Protein AF-A0A962ZNN1-F1 (afdb_monomer_lite)

Foldseek 3Di:
DDPVVVVVVVVVVVVVVLVVVLVVQCVVCVVVVVLVSNLVSDDQQDDPDPPDTGSVVVSVVVVVD

Sequence (65 aa):
MSDRDLLARIDRLESLDEIRQLAAKYSLSLDMRDLDAHVNLFAPDIRVSREKTGRSHLKRWLDDT

pLDDT: mean 94.67, std 5.55, range [65.75, 98.5]

Structure (mmCIF, N/CA/C/O backbone):
data_AF-A0A962ZNN1-F1
#
_entry.id   AF-A0A962ZNN1-F1
#
loop_
_atom_site.group_PDB
_atom_site.id
_atom_site.type_symbol
_atom_site.label_atom_id
_atom_site.label_alt_id
_atom_site.label_comp_id
_atom_site.label_asym_id
_atom_site.label_entity_id
_atom_site.label_seq_id
_atom_site.pdbx_PDB_ins_code
_atom_site.Cartn_x
_atom_site.Cartn_y
_atom_site.Cartn_z
_atom_site.occupancy
_atom_site.B_iso_or_equiv
_atom_site.auth_seq_id
_atom_site.auth_comp_id
_atom_site.auth_asym_id
_atom_site.auth_atom_id
_atom_site.pdbx_PDB_model_num
ATOM 1 N N . MET A 1 1 ? -25.521 3.708 21.675 1.00 68.62 1 MET A N 1
ATOM 2 C CA . MET A 1 1 ? -24.514 3.347 20.659 1.00 68.62 1 MET A CA 1
ATOM 3 C C . MET A 1 1 ? -24.697 1.869 20.415 1.00 68.62 1 MET A C 1
ATOM 5 O O . MET A 1 1 ? -24.666 1.133 21.392 1.00 68.62 1 MET A O 1
ATOM 9 N N . SER A 1 2 ? -25.047 1.467 19.199 1.00 91.94 2 SER A N 1
ATOM 10 C CA . SER A 1 2 ? -25.263 0.052 18.891 1.00 91.94 2 SER A CA 1
ATOM 11 C C . SER A 1 2 ? -23.925 -0.663 18.700 1.00 91.94 2 SER A C 1
ATOM 13 O O . SER A 1 2 ? -22.923 -0.022 18.374 1.00 91.94 2 SER A O 1
ATOM 15 N N . ASP A 1 3 ? -23.905 -1.985 18.846 1.00 94.38 3 ASP A N 1
ATOM 16 C CA . ASP A 1 3 ? -22.713 -2.796 18.563 1.00 94.38 3 ASP A CA 1
ATOM 17 C C . ASP A 1 3 ? -22.211 -2.579 17.129 1.00 94.38 3 ASP A C 1
ATOM 19 O O . ASP A 1 3 ? -21.009 -2.508 16.883 1.00 94.38 3 ASP A O 1
ATOM 23 N N . ARG A 1 4 ? -23.130 -2.363 16.180 1.00 96.56 4 ARG A N 1
ATOM 24 C CA . ARG A 1 4 ? -22.798 -2.039 14.788 1.00 96.56 4 ARG A CA 1
ATOM 25 C C . ARG A 1 4 ? -22.047 -0.712 14.660 1.00 96.56 4 ARG A C 1
ATOM 27 O O . ARG A 1 4 ? -21.113 -0.624 13.866 1.00 96.56 4 ARG A O 1
ATOM 34 N N . ASP A 1 5 ? -22.421 0.296 15.448 1.00 97.19 5 ASP A N 1
ATOM 35 C CA . ASP A 1 5 ? -21.728 1.591 15.458 1.00 97.19 5 ASP A CA 1
ATOM 36 C C . ASP A 1 5 ? -20.312 1.457 16.030 1.00 97.19 5 ASP A C 1
ATOM 38 O O . ASP A 1 5 ? -19.385 2.110 15.553 1.00 97.19 5 ASP A O 1
ATOM 42 N N . LEU A 1 6 ? -20.129 0.610 17.049 1.00 97.50 6 LEU A N 1
ATOM 43 C CA . LEU A 1 6 ? -18.812 0.332 17.624 1.00 97.50 6 LEU A CA 1
ATOM 44 C C . LEU A 1 6 ? -17.910 -0.402 16.628 1.00 97.50 6 LEU A C 1
ATOM 46 O O . LEU A 1 6 ? -16.776 0.028 16.425 1.00 97.50 6 LEU A O 1
ATOM 50 N N . LEU A 1 7 ? -18.423 -1.436 15.957 1.00 97.88 7 LEU A N 1
ATOM 51 C CA . LEU A 1 7 ? -17.680 -2.171 14.928 1.00 97.88 7 LEU A CA 1
ATOM 52 C C . LEU A 1 7 ? -17.249 -1.258 13.776 1.00 97.88 7 LEU A C 1
ATOM 54 O O . LEU A 1 7 ? -16.086 -1.273 13.391 1.00 97.88 7 LEU A O 1
ATOM 58 N N . ALA A 1 8 ? -18.142 -0.391 13.289 1.00 97.88 8 ALA A N 1
ATOM 59 C CA . ALA A 1 8 ? -17.807 0.567 12.234 1.00 97.88 8 ALA A CA 1
ATOM 60 C C . ALA A 1 8 ? -16.734 1.586 12.667 1.00 97.88 8 ALA A C 1
ATOM 62 O O . ALA A 1 8 ? -15.929 2.043 11.856 1.00 97.88 8 ALA A O 1
ATOM 63 N N . ARG A 1 9 ? -16.708 1.967 13.951 1.00 98.00 9 ARG A N 1
ATOM 64 C CA . ARG A 1 9 ? -15.662 2.847 14.491 1.00 98.00 9 ARG A CA 1
ATOM 65 C C . ARG A 1 9 ? -14.317 2.136 14.595 1.00 98.00 9 ARG A C 1
ATOM 67 O O . ARG A 1 9 ? -13.308 2.779 14.320 1.00 98.00 9 ARG A O 1
ATOM 74 N N . ILE A 1 10 ? -14.306 0.866 14.994 1.00 98.12 10 ILE A N 1
ATOM 75 C CA . ILE A 1 10 ? -13.085 0.053 15.078 1.00 98.12 10 ILE A CA 1
ATOM 76 C C . ILE A 1 10 ? -12.502 -0.155 13.679 1.00 98.12 10 ILE A C 1
ATOM 78 O O . ILE A 1 10 ? -11.362 0.236 13.459 1.00 98.12 10 ILE A O 1
ATOM 82 N N . ASP A 1 11 ? -13.310 -0.610 12.720 1.00 98.19 11 ASP A N 1
ATOM 83 C CA . ASP A 1 11 ? -12.903 -0.808 11.320 1.00 98.19 11 ASP A CA 1
ATOM 84 C C . ASP A 1 11 ? -12.287 0.462 10.708 1.00 98.19 11 ASP A C 1
ATOM 86 O O . ASP A 1 11 ? -11.227 0.433 10.079 1.00 98.19 11 ASP A O 1
ATOM 90 N N . ARG A 1 12 ? -12.890 1.626 10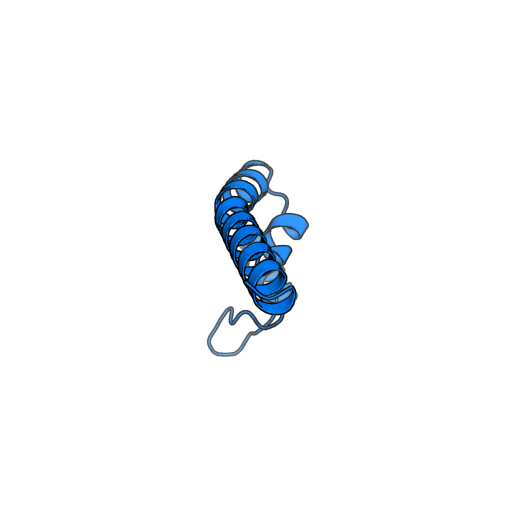.981 1.00 98.25 12 ARG A N 1
ATOM 91 C CA . ARG A 1 12 ? -12.335 2.915 10.554 1.00 98.25 12 ARG A CA 1
ATOM 92 C C . ARG A 1 12 ? -10.976 3.212 11.190 1.00 98.25 12 ARG A C 1
ATOM 94 O O . ARG A 1 12 ? -10.124 3.802 10.528 1.00 98.25 12 ARG A O 1
ATOM 101 N N . LEU A 1 13 ? -10.789 2.900 12.472 1.00 98.50 13 LEU A N 1
ATOM 102 C CA . LEU A 1 13 ? -9.513 3.122 13.158 1.00 98.50 13 LEU A CA 1
ATOM 103 C C . LEU A 1 13 ? -8.430 2.178 12.632 1.00 98.50 13 LEU A C 1
ATOM 105 O O . LEU A 1 13 ? -7.322 2.645 12.381 1.00 98.50 13 LEU A O 1
ATOM 109 N N . GLU A 1 14 ? -8.765 0.909 12.410 1.00 98.19 14 GLU A N 1
ATOM 110 C CA . GLU A 1 14 ? -7.868 -0.099 11.834 1.00 98.19 14 GLU A CA 1
ATOM 111 C C . GLU A 1 14 ? -7.466 0.286 10.407 1.00 98.19 14 GLU A C 1
ATOM 113 O O . GLU A 1 14 ? -6.279 0.397 10.117 1.00 98.19 14 GLU A O 1
ATOM 118 N N . SER A 1 15 ? -8.431 0.655 9.561 1.00 97.88 15 SER A N 1
ATOM 119 C CA . SER A 1 15 ? -8.170 1.145 8.200 1.00 97.88 15 SER A CA 1
ATOM 120 C C . SER A 1 15 ? -7.255 2.376 8.185 1.00 97.88 15 SER A C 1
ATOM 122 O O . SER A 1 15 ? -6.351 2.491 7.356 1.00 97.88 15 SER A O 1
ATOM 124 N N . LEU A 1 16 ? -7.473 3.328 9.101 1.00 98.19 16 LEU A N 1
ATOM 125 C CA . LEU A 1 16 ? -6.620 4.514 9.215 1.00 98.19 16 LEU A CA 1
ATOM 126 C C . LEU A 1 16 ? -5.198 4.155 9.641 1.00 98.19 16 LEU A C 1
ATOM 128 O O . LEU A 1 16 ? -4.249 4.785 9.170 1.00 98.19 16 LEU A O 1
ATOM 132 N N . ASP A 1 17 ? -5.050 3.194 10.547 1.00 98.00 17 ASP A N 1
ATOM 133 C CA . ASP A 1 17 ? -3.740 2.730 10.981 1.00 98.00 17 ASP A CA 1
ATOM 134 C C . ASP A 1 17 ? -3.011 1.993 9.855 1.00 98.00 17 ASP A C 1
ATOM 136 O O . ASP A 1 17 ? -1.870 2.333 9.545 1.00 98.00 17 ASP A O 1
ATOM 140 N N . GLU A 1 18 ? -3.690 1.091 9.145 1.00 96.75 18 GLU A N 1
ATOM 141 C CA . GLU A 1 18 ? -3.136 0.391 7.985 1.00 96.75 18 GLU A CA 1
ATOM 142 C C . GLU A 1 18 ? -2.626 1.368 6.922 1.00 96.75 18 GLU A C 1
ATOM 144 O O . GLU A 1 18 ? -1.481 1.252 6.478 1.00 96.75 18 GLU A O 1
ATOM 149 N N . ILE A 1 19 ? -3.423 2.385 6.572 1.00 96.44 19 ILE A N 1
ATOM 150 C CA . ILE A 1 19 ? -3.030 3.416 5.601 1.00 96.44 19 ILE A CA 1
ATOM 151 C C . ILE A 1 19 ? -1.813 4.209 6.094 1.00 96.44 19 ILE A C 1
ATOM 153 O O . ILE A 1 19 ? -0.899 4.479 5.314 1.00 96.44 19 ILE A O 1
ATOM 157 N N . ARG A 1 20 ? -1.754 4.575 7.381 1.00 96.62 20 ARG A N 1
ATOM 158 C CA . ARG A 1 20 ? -0.585 5.272 7.949 1.00 96.62 20 ARG A CA 1
ATOM 159 C C . ARG A 1 20 ? 0.666 4.403 7.905 1.00 96.62 20 ARG A C 1
ATOM 161 O O . ARG A 1 20 ? 1.743 4.900 7.575 1.00 96.62 20 ARG A O 1
ATOM 168 N N . GLN A 1 21 ? 0.529 3.112 8.196 1.00 97.31 21 GLN A N 1
ATOM 169 C CA . GLN A 1 21 ? 1.635 2.165 8.139 1.00 97.31 21 GLN A CA 1
ATOM 170 C C . GLN A 1 21 ? 2.170 1.963 6.714 1.00 97.31 21 GLN A C 1
ATOM 172 O O . GLN A 1 21 ? 3.352 1.649 6.573 1.00 97.31 21 GLN A O 1
ATOM 177 N N . LEU A 1 22 ? 1.359 2.155 5.661 1.00 97.12 22 LEU A N 1
ATOM 178 C CA . LEU A 1 22 ? 1.823 2.018 4.271 1.00 97.12 22 LEU A CA 1
ATOM 179 C C . LEU A 1 22 ? 3.019 2.925 3.969 1.00 97.12 22 LEU A C 1
ATOM 181 O O . LEU A 1 22 ? 3.965 2.466 3.340 1.00 97.12 22 LEU A O 1
ATOM 185 N N . ALA A 1 23 ? 3.025 4.170 4.456 1.00 95.88 23 ALA A N 1
ATOM 186 C CA . ALA A 1 23 ? 4.142 5.091 4.238 1.00 95.88 23 ALA A CA 1
ATOM 187 C C . ALA A 1 23 ? 5.442 4.586 4.888 1.00 95.88 23 ALA A C 1
ATOM 189 O O . ALA A 1 23 ? 6.497 4.599 4.261 1.00 95.88 23 ALA A O 1
ATOM 190 N N . ALA A 1 24 ? 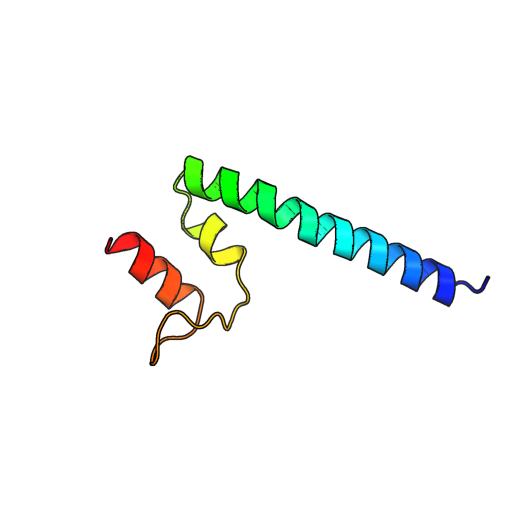5.361 4.078 6.122 1.00 96.25 24 ALA A N 1
ATOM 191 C CA . ALA A 1 24 ? 6.516 3.517 6.821 1.00 96.25 24 ALA A CA 1
ATOM 192 C C . ALA A 1 24 ? 7.033 2.237 6.140 1.00 96.25 24 ALA A C 1
ATOM 194 O O . ALA A 1 24 ? 8.237 2.090 5.930 1.00 96.25 24 ALA A O 1
ATOM 195 N N . LYS A 1 25 ? 6.124 1.332 5.748 1.00 97.00 25 LYS A N 1
ATOM 196 C CA . LYS A 1 25 ? 6.461 0.101 5.015 1.00 97.00 25 LYS A CA 1
ATOM 197 C C . LYS A 1 25 ? 7.075 0.416 3.648 1.00 97.00 25 LYS A C 1
ATOM 199 O O . LYS A 1 25 ? 8.025 -0.250 3.244 1.00 97.00 25 LYS A O 1
ATOM 204 N N . TYR A 1 26 ? 6.579 1.450 2.967 1.00 96.56 26 TYR A N 1
ATOM 205 C CA . TYR A 1 26 ? 7.128 1.919 1.698 1.00 96.56 26 TYR A CA 1
ATOM 206 C C . TYR A 1 26 ? 8.580 2.365 1.861 1.00 96.56 26 TYR A C 1
ATOM 208 O O . TYR A 1 26 ? 9.445 1.805 1.191 1.00 96.56 26 TYR A O 1
ATOM 216 N N . SER A 1 27 ? 8.858 3.287 2.790 1.00 96.19 27 SER A N 1
ATOM 217 C CA . SER A 1 27 ? 10.224 3.766 3.040 1.00 96.19 27 SER A CA 1
ATOM 218 C C . SER A 1 27 ? 11.168 2.621 3.401 1.00 96.19 27 SER A C 1
ATOM 220 O O . SER A 1 27 ? 12.220 2.481 2.789 1.00 96.19 27 SER A O 1
ATOM 222 N N . LEU A 1 28 ? 10.752 1.738 4.315 1.00 97.06 28 LEU A N 1
ATOM 223 C CA . LEU A 1 28 ? 11.573 0.601 4.730 1.00 97.06 28 LEU A CA 1
ATOM 224 C C . LEU A 1 28 ? 11.876 -0.358 3.570 1.00 97.06 28 LEU A C 1
ATOM 226 O O . LEU A 1 28 ? 13.023 -0.753 3.386 1.00 97.06 28 LEU A O 1
ATOM 230 N N . SER A 1 29 ? 10.861 -0.743 2.788 1.00 96.56 29 SER A N 1
ATOM 231 C CA . SER A 1 29 ? 11.047 -1.658 1.650 1.00 96.56 29 SER A CA 1
ATOM 232 C C . SER A 1 29 ? 11.960 -1.069 0.572 1.00 96.56 29 SER A C 1
ATOM 234 O O . SER A 1 29 ? 12.754 -1.798 -0.021 1.00 96.56 29 SER A O 1
ATOM 236 N N . LEU A 1 30 ? 11.887 0.249 0.357 1.00 93.31 30 LEU A N 1
ATOM 237 C CA . LEU A 1 30 ? 12.740 0.965 -0.582 1.00 93.31 30 LEU A CA 1
ATOM 238 C C . LEU A 1 30 ? 14.199 0.995 -0.102 1.00 93.31 30 LEU A C 1
ATOM 240 O O . LEU A 1 30 ? 15.093 0.647 -0.872 1.00 93.31 30 LEU A O 1
ATOM 244 N N . ASP A 1 31 ? 14.430 1.335 1.168 1.00 94.88 31 ASP A N 1
ATOM 245 C CA . ASP A 1 31 ? 15.771 1.392 1.766 1.00 94.88 31 ASP A CA 1
ATOM 246 C C . ASP A 1 31 ? 16.444 0.011 1.795 1.00 94.88 31 ASP A C 1
ATOM 248 O O . ASP A 1 31 ? 17.625 -0.128 1.474 1.00 94.88 31 ASP A O 1
ATOM 252 N N . MET A 1 32 ? 15.677 -1.034 2.119 1.00 95.62 32 MET A N 1
ATOM 253 C CA . MET A 1 32 ? 16.142 -2.426 2.114 1.00 95.62 32 MET A CA 1
ATOM 254 C C . MET A 1 32 ? 16.315 -3.002 0.702 1.00 95.62 32 MET A C 1
ATOM 256 O O . MET A 1 32 ? 16.899 -4.076 0.554 1.00 95.62 32 MET A O 1
ATOM 260 N N . ARG A 1 33 ? 15.803 -2.315 -0.329 1.00 92.62 33 ARG A N 1
ATOM 261 C CA . ARG A 1 33 ? 15.691 -2.811 -1.712 1.00 92.62 33 ARG A CA 1
ATOM 262 C C . ARG A 1 33 ? 14.945 -4.149 -1.813 1.00 92.62 33 ARG A C 1
ATOM 264 O O . ARG A 1 33 ? 15.215 -4.952 -2.704 1.00 92.62 33 ARG A O 1
ATOM 271 N N . ASP A 1 34 ? 13.995 -4.386 -0.911 1.00 95.38 34 ASP A N 1
ATOM 272 C CA . ASP A 1 34 ? 13.123 -5.560 -0.954 1.00 95.38 34 ASP A CA 1
ATOM 273 C C . ASP A 1 34 ? 11.967 -5.291 -1.922 1.00 95.38 34 ASP A C 1
ATOM 275 O O . ASP A 1 34 ? 10.915 -4.758 -1.557 1.00 95.38 34 ASP A O 1
ATOM 279 N N . LEU A 1 35 ? 12.185 -5.642 -3.188 1.00 93.31 35 LEU A N 1
ATOM 280 C CA . LEU A 1 35 ? 11.222 -5.397 -4.257 1.00 93.31 35 LEU A CA 1
ATOM 281 C C . LEU A 1 35 ? 9.935 -6.204 -4.093 1.00 93.31 35 LEU A C 1
ATOM 283 O O . LEU A 1 35 ? 8.874 -5.725 -4.488 1.00 93.31 35 LEU A O 1
ATOM 287 N N . ASP A 1 36 ? 9.999 -7.397 -3.499 1.00 94.50 36 ASP A N 1
ATOM 288 C CA . ASP A 1 36 ? 8.811 -8.212 -3.247 1.00 94.50 36 ASP A CA 1
ATOM 289 C C . ASP A 1 36 ? 7.924 -7.571 -2.180 1.00 94.50 36 ASP A C 1
ATOM 291 O O . ASP A 1 36 ? 6.711 -7.442 -2.379 1.00 94.50 36 ASP A O 1
ATOM 295 N N . ALA A 1 37 ? 8.513 -7.101 -1.079 1.00 95.06 37 ALA A N 1
ATOM 296 C CA . ALA A 1 37 ? 7.780 -6.329 -0.083 1.00 95.06 37 ALA A CA 1
ATOM 297 C C . ALA A 1 37 ? 7.236 -5.026 -0.682 1.00 95.06 37 ALA A C 1
ATOM 299 O O . ALA A 1 37 ? 6.072 -4.690 -0.459 1.00 95.06 37 ALA A O 1
ATOM 300 N N . HIS A 1 38 ? 8.039 -4.333 -1.491 1.00 95.94 38 HIS A N 1
ATOM 301 C CA . HIS A 1 38 ? 7.681 -3.045 -2.074 1.00 95.94 38 HIS A CA 1
ATOM 302 C C . HIS A 1 38 ? 6.460 -3.133 -2.997 1.00 95.94 38 HIS A C 1
ATOM 304 O O . HIS A 1 38 ? 5.477 -2.412 -2.809 1.00 95.94 38 HIS A O 1
ATOM 310 N N . VAL A 1 39 ? 6.463 -4.052 -3.971 1.00 96.50 39 VAL A N 1
ATOM 311 C CA . VAL A 1 39 ? 5.344 -4.162 -4.923 1.00 96.50 39 VAL A CA 1
ATOM 312 C C . VAL A 1 39 ? 4.057 -4.665 -4.274 1.00 96.50 39 VAL A C 1
ATOM 314 O O . VAL A 1 39 ? 2.966 -4.385 -4.774 1.00 96.50 39 VAL A O 1
ATOM 317 N N . ASN A 1 40 ? 4.155 -5.380 -3.150 1.00 96.38 40 ASN A N 1
ATOM 318 C CA . ASN A 1 40 ? 2.995 -5.868 -2.406 1.00 96.38 40 ASN A CA 1
ATOM 319 C C . ASN A 1 40 ? 2.222 -4.767 -1.670 1.00 96.38 40 ASN A C 1
ATOM 321 O O . ASN A 1 40 ? 1.060 -4.992 -1.327 1.00 96.38 40 ASN A O 1
ATOM 325 N N . LEU A 1 41 ? 2.808 -3.579 -1.491 1.00 96.25 41 LEU A N 1
ATOM 326 C CA . LEU A 1 41 ? 2.121 -2.419 -0.912 1.00 96.25 41 LEU A CA 1
ATOM 327 C C . LEU A 1 41 ? 1.092 -1.792 -1.861 1.00 96.25 41 LEU A C 1
ATOM 329 O O . LEU A 1 41 ? 0.226 -1.039 -1.423 1.00 96.25 41 LEU A O 1
ATOM 333 N N . PHE A 1 42 ?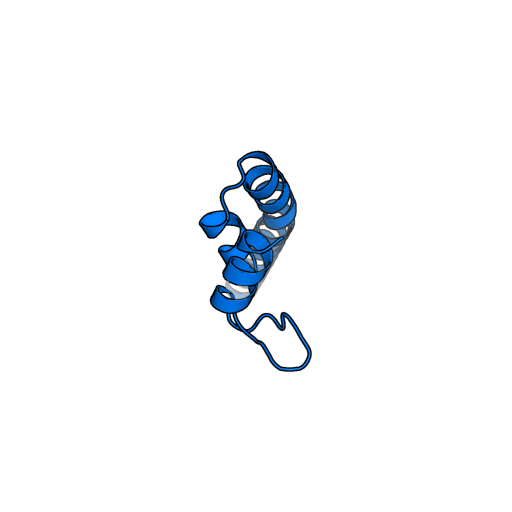 1.168 -2.097 -3.155 1.00 96.00 42 PHE A N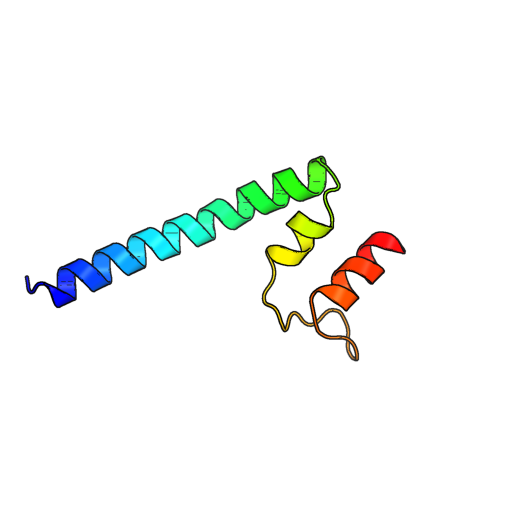 1
ATOM 334 C CA . PHE A 1 42 ? 0.264 -1.550 -4.160 1.00 96.00 42 PHE A CA 1
ATOM 335 C C . PHE A 1 42 ? -0.951 -2.443 -4.381 1.00 96.00 42 PHE A C 1
ATOM 337 O O . PHE A 1 42 ? -0.903 -3.648 -4.140 1.00 96.00 42 PHE A O 1
ATOM 344 N N . ALA A 1 43 ? -2.044 -1.886 -4.901 1.00 95.94 43 ALA A N 1
ATOM 345 C CA . ALA A 1 43 ? -3.202 -2.684 -5.292 1.00 95.94 43 ALA A CA 1
ATOM 346 C C . ALA A 1 43 ? -2.812 -3.764 -6.333 1.00 95.94 43 ALA A C 1
ATOM 348 O O . ALA A 1 43 ? -1.899 -3.539 -7.139 1.00 95.94 43 ALA A O 1
ATOM 349 N N . PRO A 1 44 ? -3.456 -4.949 -6.331 1.00 96.00 44 PRO A N 1
ATOM 350 C CA . PRO A 1 44 ? -3.136 -6.027 -7.273 1.00 96.00 44 PRO A CA 1
ATOM 351 C C . PRO A 1 44 ? -3.220 -5.607 -8.747 1.00 96.00 44 PRO A C 1
ATOM 353 O O . PRO A 1 44 ? -2.490 -6.140 -9.580 1.00 96.00 44 PRO A O 1
ATOM 356 N N . ASP A 1 45 ? -4.075 -4.634 -9.046 1.00 96.12 45 ASP A N 1
ATOM 357 C CA . ASP A 1 45 ? -4.389 -4.067 -10.353 1.00 96.12 45 ASP A CA 1
ATOM 358 C C . ASP A 1 45 ? -3.706 -2.709 -10.604 1.00 96.12 45 ASP A C 1
ATOM 360 O O . ASP A 1 45 ? -4.174 -1.908 -11.414 1.00 96.12 45 ASP A O 1
ATOM 364 N N . ILE A 1 46 ? -2.574 -2.435 -9.945 1.00 96.25 46 ILE A N 1
ATOM 365 C CA . ILE A 1 46 ? -1.816 -1.201 -10.174 1.00 96.25 46 ILE A CA 1
ATOM 366 C C . ILE A 1 46 ? -1.453 -1.014 -11.650 1.00 96.25 46 ILE A C 1
ATOM 368 O O . ILE A 1 46 ? -0.817 -1.863 -12.275 1.00 96.25 46 ILE A O 1
ATOM 372 N N . ARG A 1 47 ? -1.804 0.142 -12.210 1.00 96.19 47 ARG A N 1
ATOM 373 C CA . ARG A 1 47 ? -1.395 0.519 -13.561 1.00 96.19 47 ARG A CA 1
ATOM 374 C C . ARG A 1 47 ? 0.056 1.000 -13.563 1.00 96.19 47 ARG A C 1
ATOM 376 O O . ARG A 1 47 ? 0.372 2.003 -12.935 1.00 96.19 47 ARG A O 1
ATOM 383 N N . VAL A 1 48 ? 0.914 0.308 -14.309 1.00 94.44 48 VAL A N 1
ATOM 384 C CA . VAL A 1 48 ? 2.357 0.601 -14.409 1.00 94.44 48 VAL A CA 1
ATOM 385 C C . VAL A 1 48 ? 2.656 1.467 -15.632 1.00 94.44 48 VAL A C 1
ATOM 387 O O . VAL A 1 48 ? 3.495 2.357 -15.584 1.00 94.44 48 VAL A O 1
ATOM 390 N N . SER A 1 49 ? 1.958 1.229 -16.746 1.00 92.31 49 SER A N 1
ATOM 391 C CA . SER A 1 49 ? 2.089 2.033 -17.966 1.00 92.31 49 SER A CA 1
ATOM 392 C C . SER A 1 49 ? 0.761 2.131 -18.722 1.00 92.31 49 SER A C 1
ATOM 394 O O . SER A 1 49 ? -0.296 1.720 -18.234 1.00 92.31 49 SER A O 1
ATOM 396 N N . ARG A 1 50 ? 0.785 2.673 -19.947 1.00 92.38 50 ARG A N 1
ATOM 397 C CA . ARG A 1 50 ? -0.403 2.696 -20.812 1.00 92.38 50 ARG A CA 1
ATOM 398 C C . ARG A 1 50 ? -0.948 1.288 -21.083 1.00 92.38 50 ARG A C 1
ATOM 400 O O . ARG A 1 50 ? -2.166 1.156 -21.162 1.00 92.38 50 ARG A O 1
ATOM 407 N N . GLU A 1 51 ? -0.066 0.289 -21.160 1.00 95.19 51 GLU A N 1
ATOM 408 C CA . GLU A 1 51 ? -0.362 -1.085 -21.598 1.00 95.19 51 GLU A CA 1
ATOM 409 C C . GLU A 1 51 ? -0.183 -2.147 -20.501 1.00 95.19 51 GLU A C 1
ATOM 411 O O . GLU A 1 51 ? -0.667 -3.265 -20.652 1.00 95.19 51 GLU A O 1
ATOM 416 N N . LYS A 1 52 ? 0.523 -1.831 -19.405 1.00 95.94 52 LYS A N 1
ATOM 417 C CA . LYS A 1 52 ? 0.878 -2.803 -18.359 1.00 95.94 52 LYS A CA 1
ATOM 418 C C . LYS A 1 52 ? 0.159 -2.503 -17.043 1.00 95.94 52 LYS A C 1
ATOM 420 O O . LYS A 1 52 ? 0.228 -1.377 -16.543 1.00 95.94 52 LYS A O 1
ATOM 425 N N . THR A 1 53 ? -0.433 -3.543 -16.457 1.00 97.12 53 THR A N 1
ATOM 426 C CA . THR A 1 53 ? -1.129 -3.514 -15.163 1.00 97.12 53 THR A CA 1
ATOM 427 C C . THR A 1 53 ? -0.713 -4.716 -14.318 1.00 97.12 53 THR A C 1
ATOM 429 O O . THR A 1 53 ? -0.571 -5.821 -14.834 1.00 97.12 53 THR A O 1
ATOM 432 N N . GLY A 1 54 ? -0.537 -4.504 -13.020 1.00 96.88 54 GLY A N 1
ATOM 433 C CA . GLY A 1 54 ? -0.285 -5.527 -12.017 1.00 96.88 54 GLY A CA 1
ATOM 434 C C . GLY A 1 54 ? 1.102 -5.450 -11.385 1.00 96.88 54 GLY A C 1
ATOM 435 O O . GLY A 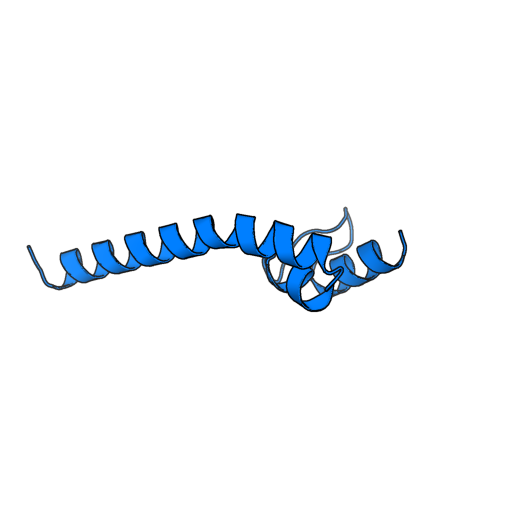1 54 ? 2.078 -5.008 -11.997 1.00 96.88 54 GLY A O 1
ATOM 436 N N . ARG A 1 55 ? 1.195 -5.951 -10.148 1.00 96.75 55 ARG A N 1
ATOM 437 C CA . ARG A 1 55 ? 2.422 -5.927 -9.327 1.00 96.75 55 ARG A CA 1
ATOM 438 C C . ARG A 1 55 ? 3.626 -6.586 -10.007 1.00 96.75 55 ARG A C 1
ATOM 440 O O . ARG A 1 55 ? 4.748 -6.118 -9.859 1.00 96.75 55 ARG A O 1
ATOM 447 N N . SER A 1 56 ? 3.404 -7.635 -10.803 1.00 95.75 56 SER A N 1
ATOM 448 C CA . SER A 1 56 ? 4.485 -8.325 -11.522 1.00 95.75 56 SER A CA 1
ATOM 449 C C . SER A 1 56 ? 5.134 -7.450 -12.599 1.00 95.75 56 SER A C 1
ATOM 451 O O . SER A 1 56 ? 6.338 -7.542 -12.826 1.00 95.75 56 SER A O 1
ATOM 453 N N . HIS A 1 57 ? 4.355 -6.5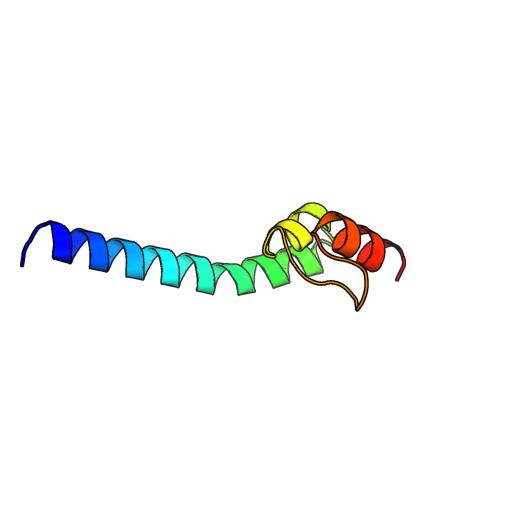84 -13.256 1.00 96.00 57 HIS A N 1
ATOM 454 C CA . HIS A 1 57 ? 4.887 -5.615 -14.211 1.00 96.00 57 HIS A CA 1
ATOM 455 C C . HIS A 1 57 ? 5.635 -4.488 -13.505 1.00 96.00 57 HIS A C 1
ATOM 457 O O . HIS A 1 57 ? 6.638 -4.028 -14.043 1.00 96.00 57 HIS A O 1
ATOM 463 N N . LEU A 1 58 ? 5.175 -4.085 -12.317 1.00 94.94 58 LEU A N 1
ATOM 464 C CA . LEU A 1 58 ? 5.854 -3.083 -11.501 1.00 94.94 58 LEU A CA 1
ATOM 465 C C . LEU A 1 58 ? 7.217 -3.597 -11.032 1.00 94.94 58 LEU A C 1
ATOM 467 O O . LEU A 1 58 ? 8.203 -2.888 -11.177 1.00 94.94 58 LEU A O 1
ATOM 471 N N . LYS A 1 59 ? 7.277 -4.844 -10.546 1.00 94.44 59 LYS A N 1
ATOM 472 C CA . LYS A 1 59 ? 8.527 -5.464 -10.087 1.00 94.44 59 LYS A CA 1
ATOM 473 C C . LYS A 1 59 ? 9.579 -5.477 -11.193 1.00 94.44 59 LYS A C 1
ATOM 475 O O . LYS A 1 59 ? 10.654 -4.933 -11.004 1.00 94.44 59 LYS A O 1
ATOM 480 N N . ARG A 1 60 ? 9.216 -5.995 -12.375 1.00 93.69 60 ARG A N 1
ATOM 481 C CA . ARG A 1 60 ? 10.109 -6.007 -13.547 1.00 93.69 60 ARG A CA 1
ATOM 482 C C . ARG A 1 60 ? 10.586 -4.610 -13.932 1.00 93.69 60 ARG A C 1
ATOM 484 O O . ARG A 1 60 ? 11.746 -4.437 -14.254 1.00 93.69 60 ARG A O 1
ATOM 491 N N . TRP A 1 61 ? 9.693 -3.620 -13.898 1.00 91.12 61 TRP A N 1
ATOM 492 C CA . TRP A 1 61 ? 10.070 -2.247 -14.226 1.00 91.12 61 TRP A CA 1
ATOM 493 C C . TRP A 1 61 ? 11.095 -1.676 -13.239 1.00 91.12 61 TRP A C 1
ATOM 495 O O . TRP A 1 61 ? 12.017 -1.013 -13.686 1.00 91.12 61 TRP A O 1
ATOM 505 N N . LEU A 1 62 ? 10.958 -1.968 -11.940 1.00 88.06 62 LEU A N 1
ATOM 506 C CA . LEU A 1 62 ? 11.918 -1.557 -10.910 1.00 88.06 62 LEU A CA 1
ATOM 507 C C . LEU A 1 62 ? 13.251 -2.317 -10.987 1.00 88.06 62 LEU A C 1
ATOM 509 O O . LEU A 1 62 ? 14.274 -1.737 -10.652 1.00 88.06 62 LEU A O 1
ATOM 513 N N . ASP A 1 63 ? 13.238 -3.587 -11.404 1.00 88.19 63 ASP A N 1
ATOM 514 C CA . ASP A 1 63 ? 14.450 -4.395 -11.628 1.00 88.19 63 ASP A CA 1
ATOM 515 C C . ASP A 1 63 ? 15.262 -3.915 -12.849 1.00 88.19 63 ASP A C 1
ATOM 517 O O . ASP A 1 63 ? 16.489 -4.004 -12.850 1.00 88.19 63 ASP A O 1
ATOM 521 N N . ASP A 1 64 ? 14.580 -3.430 -13.893 1.00 83.56 64 ASP A N 1
ATOM 522 C CA . ASP A 1 64 ? 15.190 -3.029 -15.169 1.00 83.56 64 ASP A CA 1
ATOM 523 C C . ASP A 1 64 ? 15.825 -1.614 -15.139 1.00 83.56 64 ASP A C 1
ATOM 525 O O . ASP A 1 64 ? 16.581 -1.271 -16.054 1.00 83.56 64 ASP A O 1
ATOM 529 N N . THR A 1 65 ? 15.513 -0.786 -14.131 1.00 65.75 65 THR A N 1
ATOM 530 C CA . THR A 1 65 ? 16.044 0.589 -13.933 1.00 65.75 65 THR A CA 1
ATOM 531 C C . THR A 1 65 ? 17.076 0.681 -12.824 1.00 65.75 65 THR A C 1
ATOM 533 O O . THR A 1 65 ? 18.096 1.371 -13.049 1.00 65.75 65 THR A O 1
#

Secondary structure (DSSP, 8-state):
--HHHHHHHHHHHHHHHHHHHHHHHHHHHHHTT-HHHHHHTS-TT-B-SSS-BSHHHHHHHHHH-

Radius of gyration: 16.2 Å; chains: 1; bounding box: 41×14×42 Å